Protein AF-A0A7R9SYU0-F1 (afdb_monomer)

pLDDT: mean 76.31, std 19.54, range [30.3, 96.94]

Nearest PDB structures (foldseek):
  5b13-assembly1_F  TM=6.409E-01  e=1.190E-02  Palmaria palmata
  2vjh-assembly1_A  TM=6.539E-01  e=3.032E-02  Gloeobacter violaceus
  7f86-assembly2_O  TM=6.488E-01  e=3.692E-02  Halomicronema sp. R31DM
  7ap5-assembly1_AAA  TM=6.256E-01  e=3.032E-02  Nostoc sp. WR13
  5aqd-assembly1_A  TM=6.188E-01  e=6.998E-02  Phormidium rubidum A09DM

Foldseek 3Di:
DDDDDPPPPDDPPPPDQPQDDPCPPPDDLLVLLVVLLCLCVVQVQLLLLLLLLLVDPPPDDDDDADANSPGPCSVVDDPVLLSVLQSVLLVQLSLVSDDPVPRDPCPPPPDPPVRPLVSNLSSLVSSLVRCDPPRSHHPSSNVSSNVSSVVSNVVSVVD

Mean predicted aligned error: 11.06 Å

Structure (mmCIF, N/CA/C/O backbone):
data_AF-A0A7R9SYU0-F1
#
_entry.id   AF-A0A7R9SYU0-F1
#
loop_
_atom_site.group_PDB
_atom_site.id
_atom_site.type_symbol
_atom_site.label_atom_id
_atom_site.label_alt_id
_atom_site.label_comp_id
_atom_site.label_asym_id
_atom_site.label_entity_id
_atom_site.label_seq_id
_atom_site.pdbx_PDB_ins_code
_atom_site.Cartn_x
_atom_site.Cartn_y
_atom_site.Cartn_z
_atom_site.occupancy
_atom_site.B_iso_or_equiv
_atom_site.auth_seq_id
_atom_site.auth_comp_id
_atom_site.auth_asym_id
_atom_site.auth_atom_id
_atom_site.pdbx_PDB_model_num
ATOM 1 N N . GLY A 1 1 ? 48.001 21.976 11.250 1.00 35.75 1 GLY A N 1
ATOM 2 C CA . GLY A 1 1 ? 47.735 20.844 10.350 1.00 35.75 1 GLY A CA 1
ATOM 3 C C . GLY A 1 1 ? 46.576 21.230 9.473 1.00 35.75 1 GLY A C 1
ATOM 4 O O . GLY A 1 1 ? 45.444 21.154 9.924 1.00 35.75 1 GLY A O 1
ATOM 5 N N . GLU A 1 2 ? 46.894 21.767 8.302 1.00 30.30 2 GLU A N 1
ATOM 6 C CA . GLU A 1 2 ? 45.961 22.204 7.261 1.00 30.30 2 GLU A CA 1
ATOM 7 C C . GLU A 1 2 ? 45.149 21.008 6.748 1.00 30.30 2 GLU A C 1
ATOM 9 O O . GLU A 1 2 ? 45.723 19.987 6.380 1.00 30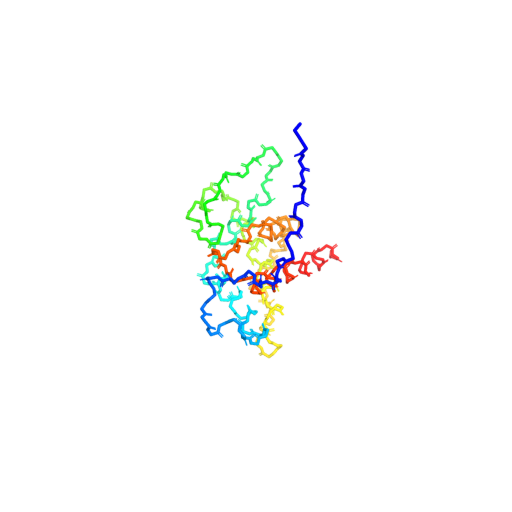.30 2 GLU A O 1
ATOM 14 N N . TRP A 1 3 ? 43.820 21.120 6.753 1.00 33.72 3 TRP A N 1
ATOM 15 C CA . TRP A 1 3 ? 42.926 20.170 6.091 1.00 33.72 3 TRP A CA 1
ATOM 16 C C . TRP A 1 3 ? 42.601 20.719 4.701 1.00 33.72 3 TRP A C 1
ATOM 18 O O . TRP A 1 3 ? 41.676 21.514 4.536 1.00 33.72 3 TRP A O 1
ATOM 28 N N . THR A 1 4 ? 43.374 20.317 3.698 1.00 40.12 4 THR A N 1
ATOM 29 C CA . THR A 1 4 ? 43.041 20.542 2.290 1.00 40.12 4 THR A CA 1
ATOM 30 C C . THR A 1 4 ? 41.892 19.613 1.895 1.00 40.12 4 THR A C 1
ATOM 32 O O . THR A 1 4 ? 42.002 18.391 1.960 1.00 40.12 4 THR A O 1
ATOM 35 N N . ARG A 1 5 ? 40.751 20.197 1.508 1.00 38.53 5 ARG A N 1
ATOM 36 C CA . ARG A 1 5 ? 39.683 19.484 0.799 1.00 38.53 5 ARG A CA 1
ATOM 37 C C . ARG A 1 5 ? 40.091 19.361 -0.663 1.00 38.53 5 ARG A C 1
ATOM 39 O O . ARG A 1 5 ? 39.903 20.305 -1.426 1.00 38.53 5 ARG A O 1
ATOM 46 N N . ASP A 1 6 ? 40.577 18.191 -1.047 1.00 33.19 6 ASP A N 1
ATOM 47 C CA . ASP A 1 6 ? 40.573 17.794 -2.449 1.00 33.19 6 ASP A CA 1
ATOM 48 C C . ASP A 1 6 ? 39.129 17.478 -2.844 1.00 33.19 6 ASP A C 1
ATOM 50 O O . ASP A 1 6 ? 38.565 16.437 -2.503 1.00 33.19 6 ASP A O 1
ATOM 54 N N . VAL A 1 7 ? 38.495 18.424 -3.537 1.00 48.16 7 VAL A N 1
ATOM 55 C CA . VAL A 1 7 ? 37.261 18.169 -4.281 1.00 48.16 7 VAL A CA 1
ATOM 56 C C . VAL A 1 7 ? 37.671 17.381 -5.520 1.00 48.16 7 VAL A C 1
ATOM 58 O O . VAL A 1 7 ? 37.926 17.942 -6.584 1.00 48.16 7 VAL A O 1
ATOM 61 N N . ALA A 1 8 ? 37.800 16.065 -5.359 1.00 38.97 8 ALA A N 1
ATOM 62 C CA . ALA A 1 8 ? 37.941 15.167 -6.488 1.00 38.97 8 ALA A CA 1
ATOM 63 C C . ALA A 1 8 ? 36.652 15.247 -7.313 1.00 38.97 8 ALA A C 1
ATOM 65 O O . ALA A 1 8 ? 35.566 14.911 -6.837 1.00 38.97 8 ALA A O 1
ATOM 66 N N . ALA A 1 9 ? 36.795 15.733 -8.545 1.00 48.53 9 ALA A N 1
ATOM 67 C CA . ALA A 1 9 ? 35.805 15.655 -9.604 1.00 48.53 9 ALA A CA 1
ATOM 68 C C . ALA A 1 9 ? 35.492 14.175 -9.884 1.00 48.53 9 ALA A C 1
ATOM 70 O O . ALA A 1 9 ? 36.112 13.530 -10.725 1.00 48.53 9 ALA A O 1
ATOM 71 N N . GLY A 1 10 ? 34.570 13.620 -9.102 1.00 35.75 10 GLY A N 1
ATOM 72 C CA . GLY A 1 10 ? 34.044 12.278 -9.272 1.00 35.75 10 GLY A CA 1
ATOM 73 C C . GLY A 1 10 ? 32.844 12.332 -10.198 1.00 35.75 10 GLY A C 1
ATOM 74 O O . GLY A 1 10 ? 31.816 12.906 -9.846 1.00 35.75 10 GLY A O 1
ATOM 75 N N . ASN A 1 11 ? 33.020 11.756 -11.383 1.00 37.81 11 ASN A N 1
ATOM 76 C CA . ASN A 1 11 ? 31.982 11.323 -12.310 1.00 37.81 11 ASN A CA 1
ATOM 77 C C . ASN A 1 11 ? 30.677 10.982 -11.570 1.00 37.81 11 ASN A C 1
ATOM 79 O O . ASN A 1 11 ? 30.703 10.213 -10.608 1.00 37.81 11 ASN A O 1
ATOM 83 N N . SER A 1 12 ? 29.541 11.524 -12.015 1.00 45.06 12 SER A N 1
ATOM 84 C CA . SER A 1 12 ? 28.220 11.140 -11.514 1.00 45.06 12 SER A CA 1
ATOM 85 C C . SER A 1 12 ? 27.880 9.729 -12.003 1.00 45.06 12 SER A C 1
ATOM 87 O O . SER A 1 12 ? 27.017 9.547 -12.863 1.00 45.06 12 SER A O 1
ATOM 89 N N . GLU A 1 13 ? 28.601 8.725 -11.509 1.00 37.34 13 GLU A N 1
ATOM 90 C CA . GLU A 1 13 ? 28.210 7.335 -11.654 1.00 37.34 13 GLU A CA 1
ATOM 91 C C . GLU A 1 13 ? 26.877 7.185 -10.937 1.00 37.34 13 GLU A C 1
ATOM 93 O O . GLU A 1 13 ? 26.745 7.356 -9.723 1.00 37.34 13 GLU A O 1
ATOM 98 N N . SER A 1 14 ? 25.856 6.954 -11.751 1.00 42.53 14 SER A N 1
ATOM 99 C CA . SER A 1 14 ? 24.527 6.573 -11.324 1.00 42.53 14 SER A CA 1
ATOM 100 C C . SER A 1 14 ? 24.708 5.412 -10.360 1.00 42.53 14 SER A C 1
ATOM 102 O O . SER A 1 14 ? 25.193 4.361 -10.763 1.00 42.53 14 SER A O 1
ATOM 104 N N . VAL A 1 15 ? 24.386 5.618 -9.082 1.00 42.09 15 VAL A N 1
ATOM 105 C CA . VAL A 1 15 ? 24.435 4.561 -8.072 1.00 42.09 15 VAL A CA 1
ATOM 106 C C . VAL A 1 15 ? 23.571 3.417 -8.590 1.00 42.09 15 VAL A C 1
ATOM 108 O O . VAL A 1 15 ? 22.342 3.506 -8.613 1.00 42.09 15 VAL A O 1
ATOM 111 N N . GLU A 1 16 ? 24.230 2.381 -9.100 1.00 43.25 16 GLU A N 1
ATOM 112 C CA . GLU A 1 16 ? 23.567 1.260 -9.730 1.00 43.25 16 GLU A CA 1
ATOM 113 C C . GLU A 1 16 ? 22.713 0.546 -8.681 1.00 43.25 16 GLU A C 1
ATOM 115 O O . GLU A 1 16 ? 23.210 0.013 -7.689 1.00 43.25 16 GLU A O 1
ATOM 120 N N . TYR A 1 17 ? 21.397 0.534 -8.882 1.00 49.72 17 TYR A N 1
ATOM 121 C CA . TYR A 1 17 ? 20.478 -0.198 -8.019 1.00 49.72 17 TYR A CA 1
ATOM 122 C C . TYR A 1 17 ? 20.609 -1.704 -8.303 1.00 49.72 17 TYR A C 1
ATOM 124 O O . TYR A 1 17 ? 19.941 -2.248 -9.180 1.00 49.72 17 TYR A O 1
ATOM 132 N N . VAL A 1 18 ? 21.470 -2.383 -7.540 1.00 48.28 18 VAL A N 1
ATOM 133 C CA . VAL A 1 18 ? 21.834 -3.815 -7.665 1.00 48.28 18 VAL A CA 1
ATOM 134 C C . VAL A 1 18 ? 20.678 -4.802 -7.374 1.00 48.28 18 VAL A C 1
ATOM 136 O O . VAL A 1 18 ? 20.867 -6.007 -7.435 1.00 48.28 18 VAL A O 1
ATOM 139 N N . ASN A 1 19 ? 19.449 -4.347 -7.110 1.00 52.44 19 ASN A N 1
ATOM 140 C CA . ASN A 1 19 ? 18.334 -5.234 -6.724 1.00 52.44 19 ASN A CA 1
ATOM 141 C C . ASN A 1 19 ? 17.089 -5.170 -7.623 1.00 52.44 19 ASN A C 1
ATOM 143 O O . ASN A 1 19 ? 16.062 -5.757 -7.287 1.00 52.44 19 ASN A O 1
ATOM 147 N N . SER A 1 20 ? 17.156 -4.489 -8.767 1.00 53.09 20 SER A N 1
ATOM 148 C CA . SER A 1 20 ? 16.129 -4.668 -9.800 1.00 53.09 20 SER A CA 1
ATOM 149 C C . SER A 1 20 ? 16.557 -5.820 -10.708 1.00 53.09 20 SER A C 1
ATOM 151 O O . SER A 1 20 ? 17.713 -5.808 -11.143 1.00 53.09 20 SER A O 1
ATOM 153 N N . PRO A 1 21 ? 15.678 -6.789 -11.031 1.00 57.28 21 PRO A N 1
ATOM 154 C CA . PRO A 1 21 ? 15.909 -7.696 -12.151 1.00 57.28 21 PRO A CA 1
ATOM 155 C C . PRO A 1 21 ? 16.425 -6.904 -13.366 1.00 57.28 21 PRO A C 1
ATOM 157 O O . PRO A 1 21 ? 15.896 -5.816 -13.617 1.00 57.28 21 PRO A O 1
ATOM 160 N N . PRO A 1 22 ? 17.440 -7.389 -14.106 1.00 57.84 22 PRO A N 1
ATOM 161 C CA . PRO A 1 22 ? 18.068 -6.636 -15.200 1.00 57.84 22 PRO A CA 1
ATOM 162 C C . PRO A 1 22 ? 17.056 -6.098 -16.220 1.00 57.84 22 PRO A C 1
ATOM 164 O O . PRO A 1 22 ? 17.204 -4.991 -16.730 1.00 57.84 22 PRO A O 1
ATOM 167 N N . GLU A 1 23 ? 15.985 -6.858 -16.433 1.00 59.91 23 GLU A N 1
ATOM 168 C CA . GLU A 1 23 ? 14.869 -6.572 -17.338 1.00 59.91 23 GLU A CA 1
ATOM 169 C C . GLU A 1 23 ? 14.071 -5.318 -16.946 1.00 59.91 23 GLU A C 1
ATOM 171 O O . GLU A 1 23 ? 13.433 -4.695 -17.787 1.00 59.91 23 GLU A O 1
ATOM 176 N N . LEU A 1 24 ? 14.145 -4.905 -15.677 1.00 60.59 24 LEU A N 1
ATOM 177 C CA . LEU A 1 24 ? 13.398 -3.770 -15.142 1.00 60.59 24 LEU A CA 1
ATOM 178 C C . LEU A 1 24 ? 14.217 -2.487 -15.038 1.00 60.59 24 LEU A C 1
ATOM 180 O O . LEU A 1 24 ? 13.652 -1.450 -14.718 1.00 60.59 24 LEU A O 1
ATOM 184 N N . ARG A 1 25 ? 15.528 -2.502 -15.314 1.00 65.81 25 ARG A N 1
ATOM 185 C CA . ARG A 1 25 ? 16.326 -1.259 -15.290 1.00 65.81 25 ARG A CA 1
ATOM 186 C C . ARG A 1 25 ? 15.848 -0.235 -16.326 1.00 65.81 25 ARG A C 1
ATOM 188 O O . ARG A 1 25 ? 15.931 0.957 -16.061 1.00 65.81 25 ARG A O 1
ATOM 195 N N . ASN A 1 26 ? 15.340 -0.713 -17.462 1.00 70.56 26 ASN A N 1
ATOM 196 C CA . ASN A 1 26 ? 14.829 0.101 -18.571 1.00 70.56 26 ASN A CA 1
ATOM 197 C C . ASN A 1 26 ? 13.368 -0.241 -18.897 1.00 70.56 26 ASN A C 1
ATOM 199 O O . ASN A 1 26 ? 12.927 -0.073 -20.034 1.00 70.56 26 ASN A O 1
ATOM 203 N N . ALA A 1 27 ? 12.645 -0.803 -17.928 1.00 79.06 27 ALA A N 1
ATOM 204 C CA . ALA A 1 27 ? 11.254 -1.155 -18.131 1.00 79.06 27 ALA A CA 1
ATOM 205 C C . ALA A 1 27 ? 10.405 0.102 -18.371 1.00 79.06 27 ALA A C 1
ATOM 207 O O . ALA A 1 27 ? 10.700 1.169 -17.822 1.00 79.06 27 ALA A O 1
ATOM 208 N N . PRO A 1 28 ? 9.340 -0.010 -19.179 1.00 84.81 28 PRO A N 1
ATOM 209 C CA . PRO A 1 28 ? 8.408 1.089 -19.351 1.00 84.81 28 PRO A CA 1
ATOM 210 C C . PRO A 1 28 ? 7.699 1.398 -18.014 1.00 84.81 28 PRO A C 1
ATOM 212 O O . PRO A 1 28 ? 7.584 0.511 -17.156 1.00 84.81 28 PRO A O 1
ATOM 215 N N . PRO A 1 29 ? 7.226 2.638 -17.798 1.00 86.31 29 PRO A N 1
ATOM 216 C CA . PRO A 1 29 ? 6.610 3.043 -16.534 1.00 86.31 29 PRO A CA 1
ATOM 217 C C . PRO A 1 29 ? 5.461 2.133 -16.072 1.00 86.31 29 PRO A C 1
ATOM 219 O O . PRO A 1 29 ? 5.343 1.846 -14.879 1.00 86.31 29 PRO A O 1
ATOM 222 N N . GLU A 1 30 ? 4.672 1.610 -17.010 1.00 88.38 30 GLU A N 1
ATOM 223 C CA . GLU A 1 30 ? 3.544 0.709 -16.768 1.00 88.38 30 GLU A CA 1
ATOM 224 C C . GLU A 1 30 ? 3.991 -0.608 -16.119 1.00 88.38 30 GLU A C 1
ATOM 226 O O . GLU A 1 30 ? 3.318 -1.128 -15.232 1.00 88.38 30 GLU A O 1
ATOM 231 N N . ALA A 1 31 ? 5.170 -1.124 -16.478 1.00 89.62 31 ALA A N 1
ATOM 232 C CA . ALA A 1 31 ? 5.709 -2.337 -15.867 1.00 89.62 31 ALA A CA 1
ATOM 233 C C . ALA A 1 31 ? 6.130 -2.104 -14.403 1.00 89.62 31 ALA A C 1
ATOM 235 O O . ALA A 1 31 ? 5.980 -2.991 -13.558 1.00 89.62 31 ALA A O 1
ATOM 236 N N . HIS A 1 32 ? 6.609 -0.902 -14.067 1.00 91.12 32 HIS A N 1
ATOM 237 C CA . HIS A 1 32 ? 6.902 -0.533 -12.680 1.00 91.12 32 HIS A CA 1
ATOM 238 C C . HIS A 1 32 ? 5.630 -0.356 -11.842 1.00 91.12 32 HIS A C 1
ATOM 240 O O . HIS A 1 32 ? 5.605 -0.793 -10.688 1.00 91.12 32 HIS A O 1
ATOM 246 N N . ALA A 1 33 ? 4.579 0.228 -12.421 1.00 92.19 33 ALA A N 1
ATOM 247 C CA . ALA A 1 33 ? 3.262 0.322 -11.796 1.00 92.19 33 ALA A CA 1
ATOM 248 C C . ALA A 1 33 ? 2.652 -1.073 -11.560 1.00 92.19 33 ALA A C 1
ATOM 250 O O . ALA A 1 33 ? 2.284 -1.397 -10.429 1.00 92.19 33 ALA A O 1
ATOM 251 N N . ALA A 1 34 ? 2.657 -1.945 -12.573 1.00 91.25 34 ALA A N 1
ATOM 252 C CA . ALA A 1 34 ? 2.171 -3.320 -12.463 1.00 91.25 34 ALA A CA 1
ATOM 253 C C . ALA A 1 34 ? 2.940 -4.126 -11.402 1.00 91.25 34 ALA A C 1
ATOM 255 O O . ALA A 1 34 ? 2.341 -4.854 -10.611 1.00 91.25 34 ALA A O 1
ATOM 256 N N . MET A 1 35 ? 4.264 -3.954 -11.309 1.00 90.94 35 MET A N 1
ATOM 257 C CA . MET A 1 35 ? 5.062 -4.566 -10.243 1.00 90.94 35 MET A CA 1
ATOM 258 C C . MET A 1 35 ? 4.647 -4.073 -8.854 1.00 90.94 35 MET A C 1
ATOM 260 O O . MET A 1 35 ? 4.535 -4.884 -7.933 1.00 90.94 35 MET A O 1
ATOM 264 N N . ALA A 1 36 ? 4.446 -2.765 -8.682 1.00 93.69 36 ALA A N 1
ATOM 265 C CA . ALA A 1 36 ? 3.997 -2.207 -7.411 1.00 93.69 36 ALA A CA 1
ATOM 266 C C . ALA A 1 36 ? 2.652 -2.814 -6.987 1.00 93.69 36 ALA A C 1
ATOM 268 O O . ALA A 1 36 ? 2.526 -3.278 -5.851 1.00 93.69 36 ALA A O 1
ATOM 269 N N . VAL A 1 37 ? 1.695 -2.888 -7.919 1.00 95.00 37 VAL A N 1
ATOM 270 C CA . VAL A 1 37 ? 0.394 -3.534 -7.701 1.00 95.00 37 VAL A CA 1
ATOM 271 C C . VAL A 1 37 ? 0.575 -4.998 -7.322 1.00 95.00 37 VAL A C 1
ATOM 273 O O . VAL A 1 37 ? 0.112 -5.404 -6.260 1.00 95.00 37 VAL A O 1
ATOM 276 N N . ALA A 1 38 ? 1.310 -5.779 -8.117 1.00 91.94 38 ALA A N 1
ATOM 277 C CA . ALA A 1 38 ? 1.510 -7.204 -7.874 1.00 91.94 38 ALA A CA 1
ATOM 278 C C . ALA A 1 38 ? 2.160 -7.481 -6.508 1.00 91.94 38 ALA A C 1
ATOM 280 O O . ALA A 1 38 ? 1.706 -8.357 -5.773 1.00 91.94 38 ALA A O 1
ATOM 281 N N . ARG A 1 39 ? 3.193 -6.717 -6.122 1.00 90.94 39 ARG A N 1
ATOM 282 C CA . ARG A 1 39 ? 3.892 -6.899 -4.835 1.00 90.94 39 ARG A CA 1
ATOM 283 C C . ARG A 1 39 ? 2.981 -6.642 -3.642 1.00 90.94 39 ARG A C 1
ATOM 285 O O . ARG A 1 39 ? 3.089 -7.355 -2.648 1.00 90.94 39 ARG A O 1
ATOM 292 N N . VAL A 1 40 ? 2.102 -5.647 -3.733 1.00 93.94 40 VAL A N 1
ATOM 293 C CA . VAL A 1 40 ? 1.144 -5.350 -2.663 1.00 93.94 40 VAL A CA 1
ATOM 294 C C . VAL A 1 40 ? -0.012 -6.351 -2.678 1.00 93.94 40 VAL A C 1
ATOM 296 O O . VAL A 1 40 ? -0.331 -6.907 -1.632 1.00 93.94 40 VAL A O 1
ATOM 299 N N . ALA A 1 41 ? -0.595 -6.639 -3.844 1.00 91.38 41 ALA A N 1
ATOM 300 C CA . ALA A 1 41 ? -1.750 -7.524 -3.995 1.00 91.38 41 ALA A CA 1
ATOM 301 C C . ALA A 1 41 ? -1.457 -8.967 -3.554 1.00 91.38 41 ALA A C 1
ATOM 303 O O . ALA A 1 41 ? -2.255 -9.562 -2.830 1.00 91.38 41 ALA A O 1
ATOM 304 N N . LEU A 1 42 ? -0.278 -9.504 -3.896 1.00 89.94 42 LEU A N 1
ATOM 305 C CA . LEU A 1 42 ? 0.150 -10.846 -3.475 1.00 89.94 42 LEU A CA 1
ATOM 306 C C . LEU A 1 42 ? 0.251 -11.002 -1.950 1.00 89.94 42 LEU A C 1
ATOM 308 O O . LEU A 1 42 ? 0.247 -12.128 -1.458 1.00 89.94 42 LEU A O 1
ATOM 312 N N . ASN A 1 43 ? 0.335 -9.897 -1.201 1.00 89.62 43 ASN A N 1
ATOM 313 C CA . ASN A 1 43 ? 0.361 -9.911 0.258 1.00 89.62 43 ASN A CA 1
ATOM 314 C C . ASN A 1 43 ? -0.638 -8.926 0.893 1.00 89.62 43 ASN A C 1
ATOM 316 O O . ASN A 1 43 ? -0.395 -8.402 1.984 1.00 89.62 43 ASN A O 1
ATOM 320 N N . ALA A 1 44 ? -1.771 -8.673 0.223 1.00 90.06 44 ALA A N 1
ATOM 321 C CA . ALA A 1 44 ? -2.706 -7.600 0.577 1.00 90.06 44 ALA A CA 1
ATOM 322 C C . ALA A 1 44 ? -3.126 -7.641 2.053 1.00 90.06 44 ALA A C 1
ATOM 324 O O . ALA A 1 44 ? -3.043 -6.639 2.760 1.00 90.06 44 ALA A O 1
ATOM 325 N N . LYS A 1 45 ? -3.457 -8.833 2.562 1.00 88.69 45 LYS A N 1
ATOM 326 C CA . LYS A 1 45 ? -3.882 -9.044 3.952 1.00 88.69 45 LYS A CA 1
ATOM 327 C C . LYS A 1 45 ? -2.832 -8.609 4.980 1.00 88.69 45 LYS A C 1
ATOM 329 O O . LYS A 1 45 ? -3.168 -7.941 5.958 1.00 88.69 45 LYS A O 1
ATOM 334 N N . ALA A 1 46 ? -1.569 -8.995 4.794 1.00 88.81 46 ALA A N 1
ATOM 335 C CA . ALA A 1 46 ? -0.512 -8.629 5.735 1.00 88.81 46 ALA A CA 1
ATOM 336 C C . ALA A 1 46 ? -0.146 -7.148 5.602 1.00 88.81 46 ALA A C 1
ATOM 338 O O . ALA A 1 46 ? 0.060 -6.478 6.612 1.00 88.81 46 ALA A O 1
ATOM 339 N N . VAL A 1 47 ? -0.136 -6.617 4.374 1.00 91.50 47 VAL A N 1
ATOM 340 C CA . VAL A 1 47 ? 0.117 -5.194 4.122 1.00 91.50 47 VAL A CA 1
ATOM 341 C C . VAL A 1 47 ? -0.969 -4.324 4.748 1.00 91.50 47 VAL A C 1
ATOM 343 O O . VAL A 1 47 ? -0.638 -3.340 5.403 1.00 91.50 47 VAL A O 1
ATOM 346 N N . ALA A 1 48 ? -2.243 -4.696 4.628 1.00 91.62 48 ALA A N 1
ATOM 347 C CA . ALA A 1 48 ? -3.356 -3.978 5.240 1.00 91.62 48 ALA A CA 1
ATOM 348 C C . ALA A 1 48 ? -3.229 -3.924 6.769 1.00 91.62 48 ALA A C 1
ATOM 350 O O . ALA A 1 48 ? -3.365 -2.861 7.375 1.00 91.62 48 ALA A O 1
ATOM 351 N N . ARG A 1 49 ? -2.880 -5.047 7.405 1.00 89.69 49 ARG A N 1
ATOM 352 C CA . ARG A 1 49 ? -2.632 -5.100 8.856 1.00 89.69 49 ARG A CA 1
ATOM 353 C C . ARG A 1 49 ? -1.411 -4.299 9.275 1.00 89.69 49 ARG A C 1
ATOM 355 O O . ARG A 1 49 ? -1.452 -3.580 10.271 1.00 89.69 49 ARG A O 1
ATOM 362 N N . PHE A 1 50 ? -0.332 -4.382 8.504 1.00 89.25 50 PHE A N 1
ATOM 363 C CA . PHE A 1 50 ? 0.858 -3.576 8.728 1.00 89.25 50 PHE A CA 1
ATOM 364 C C . PHE A 1 50 ? 0.546 -2.076 8.614 1.00 89.25 50 PHE A C 1
ATOM 366 O O . PHE A 1 50 ? 0.935 -1.300 9.486 1.00 89.25 50 PHE A O 1
ATOM 373 N N . ALA A 1 51 ? -0.199 -1.672 7.585 1.00 91.75 51 ALA A N 1
ATOM 374 C CA . ALA A 1 51 ? -0.616 -0.295 7.358 1.00 91.75 51 ALA A CA 1
ATOM 375 C C . ALA A 1 51 ? -1.528 0.216 8.481 1.00 91.75 51 ALA A C 1
ATOM 377 O O . ALA A 1 51 ? -1.304 1.317 8.980 1.00 91.75 51 ALA A O 1
ATOM 378 N N . ALA A 1 52 ? -2.469 -0.604 8.963 1.00 90.56 52 ALA A N 1
ATOM 379 C CA . ALA A 1 52 ? -3.386 -0.262 10.056 1.00 90.56 52 ALA A CA 1
ATOM 380 C C . ALA A 1 52 ? -2.682 0.161 11.359 1.00 90.56 52 ALA A C 1
ATOM 382 O O . ALA A 1 52 ? -3.267 0.861 12.186 1.00 90.56 52 ALA A O 1
ATOM 383 N N . ARG A 1 53 ? -1.394 -0.171 11.531 1.00 87.31 53 ARG A N 1
ATOM 384 C CA . ARG A 1 53 ? -0.564 0.311 12.651 1.00 87.31 53 ARG A CA 1
ATOM 385 C C . ARG A 1 53 ? -0.403 1.834 12.660 1.00 87.31 53 ARG A C 1
ATOM 387 O O . ARG A 1 53 ? -0.095 2.399 13.707 1.00 87.31 53 ARG A O 1
ATOM 394 N N . GLY A 1 54 ? -0.616 2.496 11.522 1.00 88.56 54 GLY A N 1
ATOM 395 C CA . GLY A 1 54 ? -0.681 3.953 11.418 1.00 88.56 54 GLY A CA 1
ATOM 396 C C . GLY A 1 54 ? -1.850 4.571 12.182 1.00 88.56 54 GLY A C 1
ATOM 397 O O . GLY A 1 54 ? -1.738 5.699 12.650 1.00 88.56 54 GLY A O 1
ATOM 398 N N . ALA A 1 55 ? -2.935 3.816 12.363 1.00 87.06 55 ALA A N 1
ATOM 399 C CA . ALA A 1 55 ? -4.149 4.244 13.052 1.00 87.06 55 ALA A CA 1
ATOM 400 C C . ALA A 1 55 ? -4.209 3.788 14.524 1.00 87.06 55 ALA A C 1
ATOM 402 O O . ALA A 1 55 ? -5.277 3.774 15.136 1.00 87.06 55 ALA A O 1
ATOM 403 N N . LEU A 1 56 ? -3.072 3.393 15.107 1.00 79.19 56 LEU A N 1
ATOM 404 C CA . LEU A 1 56 ? -3.008 3.010 16.514 1.00 79.19 56 LEU A CA 1
ATOM 405 C C . LEU A 1 56 ? -3.488 4.146 17.441 1.00 79.19 56 LEU A C 1
ATOM 407 O O . LEU A 1 56 ? -3.207 5.319 17.174 1.00 79.19 56 LEU A O 1
ATOM 411 N N . PRO A 1 57 ? -4.147 3.823 18.573 1.00 70.44 57 PRO A N 1
ATOM 412 C CA . PRO A 1 57 ? -4.549 4.826 19.549 1.00 70.44 57 PRO A CA 1
ATOM 413 C C . PRO A 1 57 ? -3.358 5.654 20.035 1.00 70.44 57 PRO A C 1
ATOM 415 O O . PRO A 1 57 ? -2.258 5.131 20.254 1.00 70.44 57 PRO A O 1
ATOM 418 N N . ARG A 1 58 ? -3.595 6.950 20.259 1.00 59.06 58 ARG A N 1
ATOM 419 C CA . ARG A 1 58 ? -2.599 7.883 20.806 1.00 59.06 58 ARG A CA 1
ATOM 420 C C . ARG A 1 58 ? -1.944 7.305 22.068 1.00 59.06 58 ARG A C 1
ATOM 422 O O . ARG A 1 58 ? -2.638 6.858 22.973 1.00 59.06 58 ARG A O 1
ATOM 429 N N . GLY A 1 59 ? -0.611 7.335 22.120 1.00 59.50 59 GLY A N 1
ATOM 430 C CA . GLY A 1 59 ? 0.186 6.745 23.207 1.00 59.50 59 GLY A CA 1
ATOM 431 C C . GLY A 1 59 ? 0.687 5.322 22.931 1.00 59.50 59 GLY A C 1
ATOM 432 O O . GLY A 1 59 ? 1.515 4.821 23.686 1.00 59.50 59 GLY A O 1
ATOM 433 N N . SER A 1 60 ? 0.255 4.695 21.833 1.00 64.06 60 SER A N 1
ATOM 434 C CA . SER A 1 60 ? 0.785 3.407 21.376 1.00 64.06 60 SER A CA 1
ATOM 435 C C . SER A 1 60 ? 1.920 3.618 20.372 1.00 64.06 60 SER A C 1
ATOM 437 O O . SER A 1 60 ? 1.733 4.254 19.336 1.00 64.06 60 SER A O 1
ATOM 439 N N . SER A 1 61 ? 3.096 3.057 20.651 1.00 58.44 61 SER A N 1
ATOM 440 C CA . SER A 1 61 ? 4.222 3.051 19.710 1.00 58.44 61 SER A CA 1
ATOM 441 C C . SER A 1 61 ? 4.186 1.770 18.872 1.00 58.44 61 SER A C 1
ATOM 443 O O . SER A 1 61 ? 4.201 0.680 19.450 1.00 58.44 61 SER A O 1
ATOM 445 N N . PRO A 1 62 ? 4.179 1.843 17.528 1.00 63.62 62 PRO A N 1
ATOM 446 C CA . PRO A 1 62 ? 4.316 0.651 16.701 1.00 63.62 62 PRO A CA 1
ATOM 447 C C . PRO A 1 62 ? 5.634 -0.065 17.032 1.00 63.62 62 PRO A C 1
ATOM 449 O O . PRO A 1 62 ? 6.689 0.571 17.019 1.00 63.62 62 PRO A O 1
ATOM 452 N N . LYS A 1 63 ? 5.596 -1.385 17.280 1.00 67.31 63 LYS A N 1
ATOM 453 C CA . LYS A 1 63 ? 6.816 -2.203 17.442 1.00 67.31 63 LYS A CA 1
ATOM 454 C C . LYS A 1 63 ? 7.762 -2.008 16.233 1.00 67.31 63 LYS A C 1
ATOM 456 O O . LYS A 1 63 ? 7.280 -1.730 15.128 1.00 67.31 63 LYS A O 1
ATOM 461 N N . PRO A 1 64 ? 9.088 -2.142 16.393 1.00 65.06 64 PRO A N 1
ATOM 462 C CA . PRO A 1 64 ? 9.999 -2.164 15.251 1.00 65.06 64 PRO A CA 1
ATOM 463 C C . PRO A 1 64 ? 9.634 -3.312 14.300 1.00 65.06 64 PRO A C 1
ATOM 465 O O . PRO A 1 64 ? 9.211 -4.377 14.742 1.00 65.06 64 PRO A O 1
ATOM 468 N N . VAL A 1 65 ? 9.775 -3.078 12.995 1.00 64.88 65 VAL A N 1
ATOM 469 C CA . VAL A 1 65 ? 9.460 -4.053 11.941 1.00 64.88 65 VAL A CA 1
ATOM 470 C C . VAL A 1 65 ? 10.698 -4.327 11.101 1.00 64.88 65 VAL A C 1
ATOM 472 O O . VAL A 1 65 ? 11.415 -3.395 10.734 1.00 64.88 65 VAL A O 1
ATOM 475 N N . SER A 1 66 ? 10.956 -5.602 10.806 1.00 61.47 66 SER A N 1
ATOM 476 C CA . SER A 1 66 ? 12.127 -6.019 10.019 1.00 61.47 66 SER A CA 1
ATOM 477 C C . SER A 1 66 ? 11.863 -5.936 8.511 1.00 61.47 66 SER A C 1
ATOM 479 O O . SER A 1 66 ? 12.737 -5.519 7.752 1.00 61.47 66 SER A O 1
ATOM 481 N N . ALA A 1 67 ? 10.636 -6.252 8.074 1.00 65.81 67 ALA A N 1
ATOM 482 C CA . ALA A 1 67 ? 10.236 -6.255 6.667 1.00 65.81 67 ALA A CA 1
ATOM 483 C C . ALA A 1 67 ? 8.783 -5.776 6.446 1.00 65.81 67 ALA A C 1
ATOM 485 O O . ALA A 1 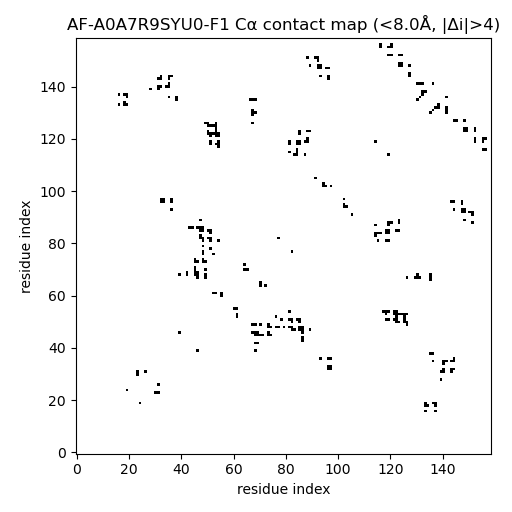67 ? 7.916 -6.616 6.292 1.00 65.81 67 ALA A O 1
ATOM 486 N N . PRO A 1 68 ? 8.493 -4.459 6.414 1.00 65.50 68 PRO A N 1
ATOM 487 C CA . PRO A 1 68 ? 7.186 -3.851 6.148 1.00 65.50 68 PRO A CA 1
ATOM 488 C C . PRO A 1 68 ? 6.201 -4.592 5.232 1.00 65.50 68 PRO A C 1
ATOM 490 O O . PRO A 1 68 ? 5.080 -4.838 5.663 1.00 65.50 68 PRO A O 1
ATOM 493 N N . LEU A 1 69 ? 6.586 -4.967 4.003 1.00 68.06 69 LEU A N 1
ATOM 494 C CA . LEU A 1 69 ? 5.683 -5.690 3.091 1.00 68.06 69 LEU A CA 1
ATOM 495 C C . LEU A 1 69 ? 5.640 -7.205 3.308 1.00 68.06 69 LEU A C 1
ATOM 497 O O . LEU A 1 69 ? 4.822 -7.862 2.682 1.00 68.06 69 LEU A O 1
ATOM 501 N N . SER A 1 70 ? 6.492 -7.766 4.161 1.00 63.91 70 SER A N 1
ATOM 502 C CA . SER A 1 70 ? 6.611 -9.210 4.407 1.00 63.91 70 SER A CA 1
ATOM 503 C C . SER A 1 70 ? 6.589 -9.532 5.901 1.00 63.91 70 SER A C 1
ATOM 505 O O . SER A 1 70 ? 7.166 -10.531 6.315 1.00 63.91 70 SER A O 1
ATOM 507 N N . ASP A 1 71 ? 6.000 -8.662 6.723 1.00 66.44 71 ASP A N 1
ATOM 508 C CA . ASP A 1 71 ? 6.104 -8.745 8.177 1.00 66.44 71 ASP A CA 1
ATOM 509 C C . ASP A 1 71 ? 5.140 -9.812 8.724 1.00 66.44 71 ASP A C 1
ATOM 511 O O . ASP A 1 71 ? 3.930 -9.566 8.755 1.00 66.44 71 ASP A O 1
ATOM 515 N N . PRO A 1 72 ? 5.630 -10.971 9.210 1.00 59.34 72 PRO A N 1
ATOM 516 C CA . PRO A 1 72 ? 4.760 -11.976 9.814 1.00 59.34 72 PRO A CA 1
ATOM 517 C C . PRO A 1 72 ? 4.170 -11.497 11.151 1.00 59.34 72 PRO A C 1
ATOM 519 O O . PRO A 1 72 ? 3.163 -12.029 11.600 1.00 59.34 72 PRO A O 1
ATOM 522 N N . SER A 1 73 ? 4.753 -10.470 11.789 1.00 60.12 73 SER A N 1
ATOM 523 C CA . SER A 1 73 ? 4.264 -9.919 13.061 1.00 60.12 73 SER A CA 1
ATOM 524 C C . SER A 1 73 ? 3.083 -8.953 12.909 1.00 60.12 73 SER A C 1
ATOM 526 O O . SER A 1 73 ? 2.556 -8.458 13.908 1.00 60.12 73 SER A O 1
ATOM 528 N N . ALA A 1 74 ? 2.620 -8.695 11.679 1.00 60.38 74 ALA A N 1
ATOM 529 C CA . ALA A 1 74 ? 1.425 -7.888 11.422 1.00 60.38 74 ALA A CA 1
ATOM 530 C C . ALA A 1 74 ? 0.144 -8.479 12.057 1.00 60.38 74 ALA A C 1
ATOM 532 O O . ALA A 1 74 ? -0.856 -7.778 12.186 1.00 60.38 74 ALA A O 1
ATOM 533 N N . GLU A 1 75 ? 0.170 -9.741 12.489 1.00 57.22 75 GLU A N 1
ATOM 534 C CA . GLU A 1 75 ? -0.954 -10.426 13.137 1.00 57.22 75 GLU A CA 1
ATOM 535 C C . GLU A 1 75 ? -1.186 -10.028 14.609 1.00 57.22 75 GLU A C 1
ATOM 537 O O . GLU A 1 75 ? -2.261 -10.292 15.134 1.00 57.22 75 GLU A O 1
ATOM 542 N N . GLU A 1 76 ? -0.237 -9.361 15.284 1.00 53.78 76 GLU A N 1
ATOM 543 C CA . GLU A 1 76 ? -0.346 -9.053 16.727 1.00 53.78 76 GLU A CA 1
ATOM 544 C C . GLU A 1 76 ? -1.034 -7.718 17.067 1.00 53.78 76 GLU A C 1
ATOM 546 O O . GLU A 1 76 ? -1.249 -7.409 18.239 1.00 53.78 76 GLU A O 1
ATOM 551 N N . ILE A 1 77 ? -1.391 -6.900 16.076 1.00 54.97 77 ILE A N 1
ATOM 552 C CA . ILE A 1 77 ? -2.039 -5.600 16.304 1.00 54.97 77 ILE A CA 1
ATOM 553 C C . ILE A 1 77 ? -3.345 -5.582 15.520 1.00 54.97 77 ILE A C 1
ATOM 555 O O . ILE A 1 77 ? -3.432 -5.017 14.432 1.00 54.97 77 ILE A O 1
ATOM 559 N N . VAL A 1 78 ? -4.366 -6.250 16.050 1.00 57.19 78 VAL A N 1
ATOM 560 C CA . VAL A 1 78 ? -5.632 -6.405 15.331 1.00 57.19 78 VAL A CA 1
ATOM 561 C C . VAL A 1 78 ? -6.699 -5.509 15.936 1.00 57.19 78 VAL A C 1
ATOM 563 O O . VAL A 1 78 ? -7.402 -5.865 16.877 1.00 57.19 78 VAL A O 1
ATOM 566 N N . GLN A 1 79 ? -6.856 -4.341 15.320 1.00 70.88 79 GLN A N 1
ATOM 567 C CA . GLN A 1 79 ? -8.185 -3.785 15.105 1.00 70.88 79 GLN A CA 1
ATOM 568 C C . GLN A 1 79 ? -8.599 -4.224 13.695 1.00 70.88 79 GLN A C 1
ATOM 570 O O . GLN A 1 79 ? -8.265 -3.551 12.726 1.00 70.88 79 GLN A O 1
ATOM 575 N N . GLU A 1 80 ? -9.278 -5.368 13.548 1.00 82.06 80 GLU A N 1
ATOM 576 C CA . GLU A 1 80 ? -9.622 -5.924 12.219 1.00 82.06 80 GLU A CA 1
ATOM 577 C C . GLU A 1 80 ? -10.458 -4.929 11.393 1.00 82.06 80 GLU A C 1
ATOM 579 O O . GLU A 1 80 ? -10.334 -4.855 10.175 1.00 82.06 80 GLU A O 1
ATOM 584 N N . GLN A 1 81 ? -11.231 -4.072 12.067 1.00 81.94 81 GLN A N 1
ATOM 585 C CA . GLN A 1 81 ? -11.943 -2.961 11.437 1.00 81.94 81 GLN A CA 1
ATOM 586 C C . GLN A 1 81 ? -10.992 -1.924 10.812 1.00 81.94 81 GLN A C 1
ATOM 588 O O . GLN A 1 81 ? -11.280 -1.406 9.732 1.00 81.94 81 GLN A O 1
ATOM 593 N N . ALA A 1 82 ? -9.857 -1.636 11.458 1.00 86.12 82 ALA A N 1
ATOM 594 C CA . ALA A 1 82 ? -8.833 -0.750 10.916 1.00 86.12 82 ALA A CA 1
ATOM 595 C C . ALA A 1 82 ? -8.054 -1.415 9.775 1.00 86.12 82 ALA A C 1
ATOM 597 O O . ALA A 1 82 ? -7.763 -0.759 8.781 1.00 86.12 82 ALA A O 1
ATOM 598 N N . ALA A 1 83 ? -7.787 -2.722 9.874 1.00 89.00 83 ALA A N 1
ATOM 599 C CA . ALA A 1 83 ? -7.196 -3.493 8.782 1.00 89.00 83 ALA A CA 1
ATOM 600 C C . ALA A 1 83 ? -8.104 -3.520 7.542 1.00 89.00 83 ALA A C 1
ATOM 602 O O . ALA A 1 83 ? -7.618 -3.303 6.440 1.00 89.00 83 ALA A O 1
ATOM 603 N N . ALA A 1 84 ? -9.417 -3.695 7.708 1.00 89.06 84 ALA A N 1
ATOM 604 C CA . ALA A 1 84 ? -10.371 -3.639 6.600 1.00 89.06 84 ALA A CA 1
ATOM 605 C C . ALA A 1 84 ? -10.457 -2.235 5.970 1.00 89.06 84 ALA A C 1
ATOM 607 O O . ALA A 1 84 ? -10.514 -2.104 4.751 1.00 89.06 84 ALA A O 1
ATOM 608 N N . ALA A 1 85 ? -10.417 -1.176 6.790 1.00 89.44 85 ALA A N 1
ATOM 609 C CA . ALA A 1 85 ? -10.364 0.199 6.292 1.00 89.44 85 ALA A CA 1
ATOM 610 C C . ALA A 1 85 ? -9.065 0.493 5.523 1.00 89.44 85 ALA A C 1
ATOM 612 O O . ALA A 1 85 ? -9.103 1.133 4.472 1.00 89.44 85 ALA A O 1
ATOM 613 N N . ALA A 1 86 ? -7.930 0.000 6.027 1.00 92.38 86 ALA A N 1
ATOM 614 C CA . ALA A 1 86 ? -6.641 0.097 5.357 1.00 92.38 86 ALA A CA 1
ATOM 615 C C . ALA A 1 86 ? -6.636 -0.675 4.031 1.00 92.38 86 ALA A C 1
ATOM 617 O O . ALA A 1 86 ? -6.217 -0.116 3.023 1.00 92.38 86 ALA A O 1
ATOM 618 N N . ASP A 1 87 ? -7.139 -1.914 4.010 1.00 93.25 87 ASP A N 1
ATOM 619 C CA . ASP A 1 87 ? -7.246 -2.731 2.796 1.00 93.25 87 ASP A CA 1
ATOM 620 C C . ASP A 1 87 ? -8.068 -2.022 1.717 1.00 93.25 87 ASP A C 1
ATOM 622 O O . ASP A 1 87 ? -7.581 -1.822 0.608 1.00 93.25 87 ASP A O 1
ATOM 626 N N . ALA A 1 88 ? -9.270 -1.546 2.059 1.00 92.38 88 ALA A N 1
ATOM 627 C CA . ALA A 1 88 ? -10.133 -0.840 1.117 1.00 92.38 88 ALA A CA 1
ATOM 628 C C . ALA A 1 88 ? -9.460 0.418 0.538 1.00 92.38 88 ALA A C 1
ATOM 630 O O . ALA A 1 88 ? -9.533 0.662 -0.664 1.00 92.38 88 ALA A O 1
ATOM 631 N N . ALA A 1 89 ? -8.778 1.210 1.373 1.00 93.25 89 ALA A N 1
ATOM 632 C CA . ALA A 1 89 ? -8.040 2.383 0.906 1.00 93.25 89 ALA A CA 1
ATOM 633 C C . ALA A 1 89 ? -6.854 2.010 0.004 1.00 93.25 89 ALA A C 1
ATOM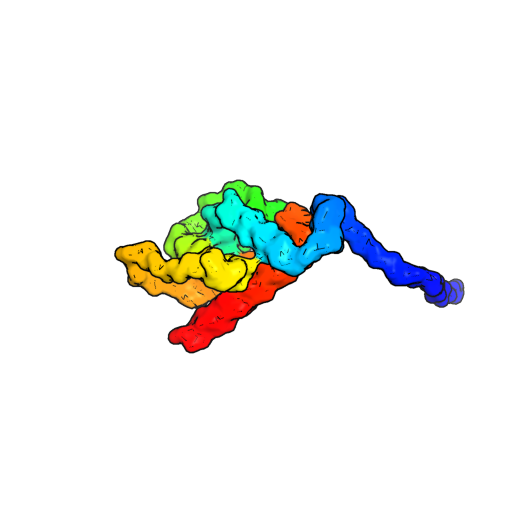 635 O O . ALA A 1 89 ? -6.676 2.597 -1.061 1.00 93.25 89 ALA A O 1
ATOM 636 N N . ILE A 1 90 ? -6.074 0.995 0.384 1.00 95.19 90 ILE A N 1
ATOM 637 C CA . ILE A 1 90 ? -4.937 0.522 -0.410 1.00 95.19 90 ILE A CA 1
ATOM 638 C C . ILE A 1 90 ? -5.417 -0.026 -1.755 1.00 95.19 90 ILE A C 1
ATOM 640 O O . ILE A 1 90 ? -4.836 0.333 -2.773 1.00 95.19 90 ILE A O 1
ATOM 644 N N . ARG A 1 91 ? -6.490 -0.826 -1.802 1.00 94.31 91 ARG A N 1
ATOM 645 C CA . ARG A 1 91 ? -7.053 -1.336 -3.063 1.00 94.31 91 ARG A CA 1
ATOM 646 C C . ARG A 1 91 ? -7.447 -0.201 -4.006 1.00 94.31 91 ARG A C 1
ATOM 648 O O . ARG A 1 91 ? -7.031 -0.223 -5.160 1.00 94.31 91 ARG A O 1
ATOM 655 N N . ARG A 1 92 ? -8.138 0.837 -3.519 1.00 93.44 92 ARG A N 1
ATOM 656 C CA . ARG A 1 92 ? -8.461 2.023 -4.336 1.00 93.44 92 ARG A CA 1
ATOM 657 C C . ARG A 1 92 ? -7.219 2.764 -4.827 1.00 93.44 92 ARG A C 1
ATOM 659 O O . ARG A 1 92 ? -7.195 3.226 -5.967 1.00 93.44 92 ARG A O 1
ATOM 666 N N . ALA A 1 93 ? -6.173 2.867 -4.008 1.00 94.81 93 ALA A N 1
ATOM 667 C CA . ALA A 1 93 ? -4.896 3.418 -4.458 1.00 94.81 93 ALA A CA 1
ATOM 668 C C . ALA A 1 93 ? -4.274 2.558 -5.576 1.00 94.81 93 ALA A C 1
ATOM 670 O O . ALA A 1 93 ? -3.852 3.095 -6.595 1.00 94.81 93 ALA A O 1
ATOM 671 N N . LEU A 1 94 ? -4.269 1.227 -5.435 1.00 94.69 94 LEU A N 1
ATOM 672 C CA . LEU A 1 94 ? -3.725 0.317 -6.449 1.00 94.69 94 LEU A CA 1
ATOM 673 C C . LEU A 1 94 ? -4.507 0.350 -7.767 1.00 9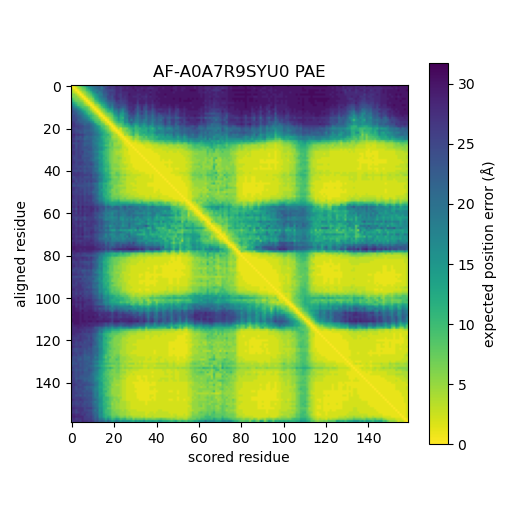4.69 94 LEU A C 1
ATOM 675 O O . LEU A 1 94 ? -3.883 0.300 -8.822 1.00 94.69 94 LEU A O 1
ATOM 679 N N . LEU A 1 95 ? -5.835 0.496 -7.731 1.00 92.62 95 LEU A N 1
ATOM 680 C CA . LEU A 1 95 ? -6.655 0.625 -8.943 1.00 92.62 95 LEU A CA 1
ATOM 681 C C . LEU A 1 95 ? -6.217 1.810 -9.820 1.00 92.62 95 LEU A C 1
ATOM 683 O O . LEU A 1 95 ? -6.260 1.719 -11.042 1.00 92.62 95 LEU A O 1
ATOM 687 N N . ARG A 1 96 ? -5.712 2.904 -9.233 1.00 90.94 96 ARG A N 1
ATOM 688 C CA . ARG A 1 96 ? -5.188 4.048 -10.009 1.00 90.94 96 ARG A CA 1
ATOM 689 C C . ARG A 1 96 ? -3.949 3.700 -10.829 1.00 90.94 96 ARG A C 1
ATOM 691 O O . ARG A 1 96 ? -3.725 4.314 -11.870 1.00 90.94 96 ARG A O 1
ATOM 698 N N . LEU A 1 97 ? -3.163 2.726 -10.373 1.00 92.12 97 LEU A N 1
ATOM 699 C CA . LEU A 1 97 ? -1.961 2.265 -11.066 1.00 92.12 97 LEU A CA 1
ATOM 700 C C . LEU A 1 97 ? -2.270 1.326 -12.234 1.00 92.12 97 LEU A C 1
ATOM 702 O O . LEU A 1 97 ? -1.394 1.115 -13.070 1.00 92.12 97 LEU A O 1
ATOM 706 N N . LEU A 1 98 ? -3.481 0.766 -12.295 1.00 89.44 98 LEU A N 1
ATOM 707 C CA . LEU A 1 98 ? -3.890 -0.096 -13.396 1.00 89.44 98 LEU A CA 1
ATOM 708 C C . LEU A 1 98 ? -4.283 0.729 -14.637 1.00 89.44 98 LEU A C 1
ATOM 710 O O . LEU A 1 98 ? -4.825 1.839 -14.492 1.00 89.44 98 LEU A O 1
ATOM 714 N N . PRO A 1 99 ? -4.036 0.195 -15.851 1.00 86.56 99 PRO A N 1
ATOM 715 C CA . PRO A 1 99 ? -4.606 0.697 -17.099 1.00 86.56 99 PRO A CA 1
ATOM 716 C C . PRO A 1 99 ? -6.119 0.897 -16.988 1.00 86.56 99 PRO A C 1
ATOM 718 O O . PRO A 1 99 ? -6.798 0.170 -16.270 1.00 86.56 99 PRO A O 1
ATOM 721 N N . SER A 1 100 ? -6.667 1.899 -17.679 1.00 81.25 100 SER A N 1
ATOM 722 C CA . SER A 1 100 ? -8.078 2.287 -17.493 1.00 81.25 100 SER A CA 1
ATOM 723 C C . SER A 1 100 ? -9.074 1.193 -17.889 1.00 81.25 100 SER A C 1
ATOM 725 O O . SER A 1 100 ? -10.168 1.153 -17.345 1.00 81.25 100 SER A O 1
ATOM 727 N N . ASP A 1 101 ? -8.689 0.315 -18.808 1.00 80.75 101 ASP A N 1
ATOM 728 C CA . ASP A 1 101 ? -9.429 -0.865 -19.259 1.00 80.75 101 ASP A CA 1
ATOM 729 C C . ASP A 1 101 ? -9.322 -2.070 -18.308 1.00 80.75 101 ASP A C 1
ATOM 731 O O . ASP A 1 101 ? -10.136 -2.984 -18.394 1.00 80.75 101 ASP A O 1
ATOM 735 N N . GLU A 1 102 ? -8.369 -2.054 -17.372 1.00 76.06 102 GLU A N 1
ATOM 736 C CA . GLU A 1 102 ? -8.195 -3.064 -16.315 1.00 76.06 102 GLU A CA 1
ATOM 737 C C . GLU A 1 102 ? -8.732 -2.595 -14.952 1.00 76.06 102 GLU A C 1
ATOM 739 O O . GLU A 1 102 ? -8.704 -3.336 -13.966 1.00 76.06 102 GLU A O 1
ATOM 744 N N . ARG A 1 103 ? -9.212 -1.348 -14.866 1.00 78.25 103 ARG A N 1
ATOM 745 C CA . ARG A 1 103 ? -9.858 -0.817 -13.666 1.00 78.25 103 ARG A CA 1
ATOM 746 C C . ARG A 1 103 ? -11.259 -1.391 -13.567 1.00 78.25 103 ARG A C 1
ATOM 748 O O . ARG A 1 103 ? -12.203 -0.840 -14.124 1.00 78.25 103 ARG A O 1
ATOM 755 N N . GLU A 1 104 ? -11.400 -2.468 -12.811 1.00 69.25 104 GLU A N 1
ATOM 756 C CA . GLU A 1 104 ? -12.702 -2.779 -12.239 1.00 69.25 104 GLU A CA 1
ATOM 757 C C . GLU A 1 104 ? -13.079 -1.622 -11.306 1.00 69.25 104 GLU A C 1
ATOM 759 O O . GLU A 1 104 ? -12.283 -1.206 -10.453 1.00 69.25 104 GLU A O 1
ATOM 764 N N . GLU A 1 105 ? -14.270 -1.050 -11.501 1.00 61.16 105 GLU A N 1
ATOM 765 C CA . GLU A 1 105 ? -14.847 -0.190 -10.476 1.00 61.16 105 GLU A CA 1
ATOM 766 C C . GLU A 1 105 ? -14.875 -1.024 -9.191 1.00 61.16 105 GLU A C 1
ATOM 768 O O . GLU A 1 105 ? -15.321 -2.171 -9.206 1.00 61.16 105 GLU A O 1
ATOM 773 N N . ASP A 1 106 ? -14.342 -0.487 -8.087 1.00 57.84 106 ASP A N 1
ATOM 774 C CA . ASP A 1 106 ? -14.552 -1.075 -6.761 1.00 57.84 106 ASP A CA 1
ATOM 775 C C . ASP A 1 106 ? -16.048 -0.902 -6.463 1.00 57.84 106 ASP A C 1
ATOM 777 O O . ASP A 1 106 ? -16.449 0.018 -5.748 1.00 57.84 106 ASP A O 1
ATOM 781 N N . GLU A 1 107 ? -16.883 -1.747 -7.081 1.00 47.78 107 GLU A N 1
ATOM 782 C CA . GLU A 1 107 ? -18.275 -1.993 -6.739 1.00 47.78 107 GLU A CA 1
ATOM 783 C C . GLU A 1 107 ? -18.232 -2.598 -5.341 1.00 47.78 107 GLU A C 1
ATOM 785 O O . GLU A 1 107 ? -18.252 -3.817 -5.160 1.00 47.78 107 GLU A O 1
ATOM 790 N N . GLY A 1 108 ? -18.010 -1.724 -4.353 1.00 47.09 108 GLY A N 1
ATOM 791 C CA . GLY A 1 108 ? -17.654 -2.086 -2.995 1.00 47.09 108 GLY A CA 1
ATOM 792 C C . GLY A 1 108 ? -18.534 -3.234 -2.545 1.00 47.09 108 GLY A C 1
ATOM 793 O O . GLY A 1 108 ? -19.751 -3.092 -2.503 1.00 47.09 108 GLY A O 1
ATOM 794 N N . THR A 1 109 ? -17.917 -4.386 -2.282 1.00 42.34 109 THR A N 1
ATOM 795 C CA . THR A 1 109 ? -18.596 -5.653 -2.007 1.00 42.34 109 THR A CA 1
ATOM 796 C C . THR A 1 109 ? -19.751 -5.465 -1.017 1.00 42.34 109 THR A C 1
ATOM 798 O O . THR A 1 109 ? -19.515 -5.439 0.188 1.00 42.34 109 THR A O 1
ATOM 801 N N . GLY A 1 110 ? -20.979 -5.300 -1.523 1.00 37.25 110 GLY A N 1
ATOM 802 C CA . GLY A 1 110 ? -22.294 -5.543 -0.911 1.00 37.25 110 GLY A CA 1
ATOM 803 C C . GLY A 1 110 ? -22.582 -5.123 0.539 1.00 37.25 110 GLY A C 1
ATOM 804 O O . GLY A 1 110 ? -23.583 -5.567 1.094 1.00 37.25 110 GLY A O 1
ATOM 805 N N . SER A 1 111 ? -21.750 -4.321 1.195 1.00 39.72 111 SER A N 1
ATOM 806 C CA . SER A 1 111 ? -21.941 -3.897 2.581 1.00 39.72 111 SER A CA 1
ATOM 807 C C . SER A 1 111 ? -21.141 -2.623 2.814 1.00 39.72 111 SER A C 1
ATOM 809 O O . SER A 1 111 ? -19.996 -2.679 3.261 1.00 39.72 111 SER A O 1
ATOM 811 N N . GLU A 1 112 ? -21.755 -1.472 2.540 1.00 42.91 112 GLU A N 1
ATOM 812 C CA . GLU A 1 112 ? -21.252 -0.137 2.872 1.00 42.91 112 GLU A CA 1
ATOM 813 C C . GLU A 1 112 ? -21.058 0.026 4.391 1.00 42.91 112 GLU A C 1
ATOM 815 O O . GLU A 1 112 ? -21.783 0.732 5.089 1.00 42.91 112 GLU A O 1
ATOM 820 N N . LYS A 1 113 ? -20.020 -0.591 4.948 1.00 52.03 113 LYS A N 1
ATOM 821 C CA . LYS A 1 113 ? -19.351 0.021 6.082 1.00 52.03 113 LYS A CA 1
ATOM 822 C C . LYS A 1 113 ? -18.521 1.129 5.469 1.00 52.03 113 LYS A C 1
ATOM 824 O O . LYS A 1 113 ? -17.467 0.859 4.905 1.00 52.03 113 LYS A O 1
ATOM 829 N N . LYS A 1 114 ? -19.016 2.367 5.550 1.00 63.47 114 LYS A N 1
ATOM 830 C CA . LYS A 1 114 ? -18.212 3.561 5.282 1.00 63.47 114 LYS A CA 1
ATO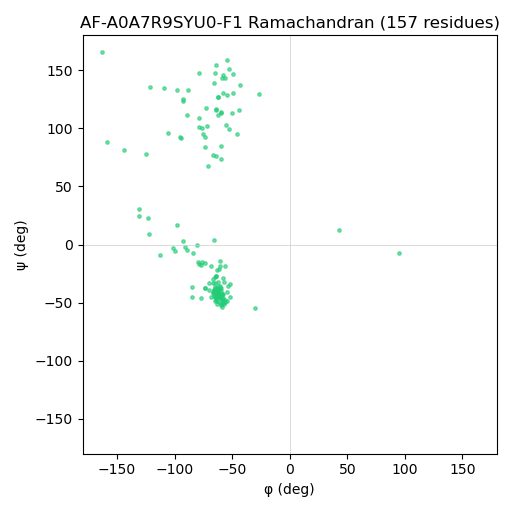M 831 C C . LYS A 1 114 ? -16.963 3.438 6.158 1.00 63.47 114 LYS A C 1
ATOM 833 O O . LYS A 1 114 ? -17.034 3.595 7.376 1.00 63.47 114 LYS A O 1
ATOM 838 N N . HIS A 1 115 ? -15.864 2.988 5.561 1.00 71.38 115 HIS A N 1
ATOM 839 C CA . HIS A 1 115 ? -14.627 2.782 6.291 1.00 71.38 115 HIS A CA 1
ATOM 840 C C . HIS A 1 115 ? -14.138 4.149 6.758 1.00 71.38 115 HIS A C 1
ATOM 842 O O . HIS A 1 115 ? -14.256 5.135 6.031 1.00 71.38 115 HIS A O 1
ATOM 848 N N . ASP A 1 116 ? -13.646 4.212 7.992 1.00 86.38 116 ASP A N 1
ATOM 849 C CA . ASP A 1 116 ? -13.205 5.463 8.594 1.00 86.38 116 ASP A CA 1
ATOM 850 C C . ASP A 1 116 ? -12.076 6.074 7.745 1.00 86.38 116 ASP A C 1
ATOM 852 O O . ASP A 1 116 ? -10.989 5.500 7.617 1.00 86.38 116 ASP A O 1
ATOM 856 N N . ALA A 1 117 ? -12.355 7.231 7.138 1.00 89.19 117 ALA A N 1
ATOM 857 C CA . ALA A 1 117 ? -11.419 7.931 6.268 1.00 89.19 117 ALA A CA 1
ATOM 858 C C . ALA A 1 117 ? -10.140 8.325 7.020 1.00 89.19 117 ALA A C 1
ATOM 860 O O . ALA A 1 117 ? -9.050 8.218 6.460 1.00 89.19 117 ALA A O 1
ATOM 861 N N . ALA A 1 118 ? -10.236 8.687 8.305 1.00 91.00 118 ALA A N 1
ATOM 862 C CA . ALA A 1 118 ? -9.073 9.030 9.117 1.00 91.00 118 ALA A CA 1
ATOM 863 C C . ALA A 1 118 ? -8.167 7.811 9.336 1.00 91.00 118 ALA A C 1
ATOM 865 O O . ALA A 1 118 ? -6.942 7.926 9.261 1.00 91.00 118 ALA A O 1
ATOM 866 N N . VAL A 1 119 ? -8.759 6.629 9.538 1.00 90.19 119 VAL A N 1
ATOM 867 C CA . VAL A 1 119 ? -8.016 5.364 9.624 1.00 90.19 119 VAL A CA 1
ATOM 868 C C . VAL A 1 119 ? -7.348 5.035 8.292 1.00 90.19 119 VAL A C 1
ATOM 870 O O . VAL A 1 119 ? -6.168 4.679 8.281 1.00 90.19 119 VAL A O 1
ATOM 873 N N . GLY A 1 120 ? -8.063 5.187 7.174 1.00 92.38 120 GLY A N 1
ATOM 874 C CA . GLY A 1 120 ? -7.513 4.983 5.832 1.00 92.38 120 GLY A CA 1
ATOM 875 C C . GLY A 1 120 ? -6.307 5.887 5.559 1.00 92.38 120 GLY A C 1
ATOM 876 O O . GLY A 1 120 ? -5.234 5.396 5.207 1.00 92.38 120 GLY A O 1
ATOM 877 N N . ILE A 1 121 ? -6.448 7.191 5.817 1.00 94.50 121 ILE A N 1
ATOM 878 C CA . ILE A 1 121 ? -5.378 8.185 5.657 1.00 94.50 121 ILE A CA 1
ATOM 879 C C . ILE A 1 121 ? -4.179 7.839 6.546 1.00 94.50 121 ILE A C 1
ATOM 881 O O . ILE A 1 121 ? -3.061 7.721 6.046 1.00 94.50 121 ILE A O 1
ATOM 885 N N . ALA A 1 122 ? -4.387 7.619 7.848 1.00 93.25 122 ALA A N 1
ATOM 886 C CA . ALA A 1 122 ? -3.300 7.297 8.774 1.00 93.25 122 ALA A CA 1
ATOM 887 C C . ALA A 1 122 ? -2.555 6.012 8.367 1.00 93.25 122 ALA A C 1
ATOM 889 O O . ALA A 1 122 ? -1.325 5.937 8.462 1.00 93.25 122 ALA A O 1
ATOM 890 N N . SER A 1 123 ? -3.290 5.021 7.861 1.00 93.12 123 SER A N 1
ATOM 891 C CA . SER A 1 123 ? -2.727 3.751 7.401 1.00 93.12 123 SER A CA 1
ATOM 892 C C . SER A 1 123 ? -1.880 3.914 6.139 1.00 93.12 123 SER A C 1
ATOM 894 O O . SER A 1 123 ? -0.757 3.410 6.076 1.00 93.12 123 SER A O 1
ATOM 896 N N . MET A 1 124 ? -2.367 4.668 5.150 1.00 95.25 124 MET A N 1
ATOM 897 C CA . MET A 1 124 ? -1.615 4.948 3.924 1.00 95.25 124 MET A CA 1
ATOM 898 C C . MET A 1 124 ? -0.378 5.806 4.191 1.00 95.25 124 MET A C 1
ATOM 900 O O . MET A 1 124 ? 0.691 5.489 3.671 1.00 95.25 124 MET A O 1
ATOM 904 N N . GLN A 1 125 ? -0.468 6.824 5.056 1.00 95.44 125 GLN A N 1
ATOM 905 C CA . GLN A 1 125 ? 0.698 7.615 5.476 1.00 95.44 125 GLN A CA 1
ATOM 906 C C . GLN A 1 125 ? 1.768 6.728 6.118 1.00 95.44 125 GLN A C 1
ATOM 908 O O . GLN A 1 125 ? 2.965 6.879 5.848 1.00 95.44 125 GLN A O 1
ATOM 913 N N . TYR A 1 126 ? 1.345 5.792 6.971 1.00 93.50 126 TYR A N 1
ATOM 914 C CA . TYR A 1 126 ? 2.250 4.847 7.611 1.00 93.50 126 TYR A CA 1
ATOM 915 C C . TYR A 1 126 ? 2.920 3.931 6.585 1.00 93.50 126 TYR A C 1
ATOM 917 O O . TYR A 1 126 ? 4.146 3.800 6.599 1.00 93.50 126 TYR A O 1
ATOM 925 N N . LEU A 1 127 ? 2.145 3.357 5.661 1.00 94.56 127 LEU A N 1
ATOM 926 C CA . LEU A 1 127 ? 2.665 2.505 4.595 1.00 94.56 127 LEU A CA 1
ATOM 927 C C . LEU A 1 127 ? 3.644 3.265 3.688 1.00 94.56 127 LEU A C 1
ATOM 929 O O . LEU A 1 127 ? 4.770 2.808 3.498 1.00 94.56 127 LEU A O 1
ATOM 933 N N . GLN A 1 128 ? 3.274 4.454 3.201 1.00 94.31 128 GLN A N 1
ATOM 934 C CA . GLN A 1 128 ? 4.072 5.277 2.282 1.00 94.31 128 GLN A CA 1
ATOM 935 C C . GLN A 1 128 ? 5.488 5.555 2.823 1.00 94.31 128 GLN A C 1
ATOM 937 O O . GLN A 1 128 ? 6.474 5.460 2.084 1.00 94.31 128 GLN A O 1
ATOM 942 N N . ARG A 1 129 ? 5.603 5.830 4.132 1.00 91.69 129 ARG A N 1
ATOM 943 C CA . ARG A 1 129 ? 6.881 6.067 4.836 1.00 91.69 129 ARG A CA 1
ATOM 944 C C . ARG A 1 129 ? 7.711 4.803 5.067 1.00 91.69 129 ARG A C 1
ATOM 946 O O . ARG A 1 129 ? 8.882 4.902 5.425 1.00 91.69 129 ARG A O 1
ATOM 953 N N . ARG A 1 130 ? 7.106 3.622 4.936 1.00 91.38 130 ARG A N 1
ATOM 954 C CA . ARG A 1 130 ? 7.696 2.331 5.319 1.00 91.38 130 ARG A CA 1
ATOM 955 C C . ARG A 1 130 ? 7.989 1.410 4.141 1.00 91.38 130 ARG A C 1
ATOM 957 O O . ARG A 1 130 ? 8.689 0.424 4.352 1.00 91.38 130 ARG A O 1
ATOM 964 N N . VAL A 1 131 ? 7.533 1.740 2.931 1.00 91.00 131 VAL A N 1
ATOM 965 C CA . VAL A 1 131 ? 7.989 1.073 1.702 1.00 91.00 131 VAL A CA 1
ATOM 966 C C . VAL A 1 131 ? 9.502 1.262 1.580 1.00 91.00 131 VAL A C 1
ATOM 968 O O . VAL A 1 131 ? 9.983 2.385 1.413 1.00 91.00 131 VAL A O 1
ATOM 971 N N . GLY A 1 132 ? 10.256 0.174 1.699 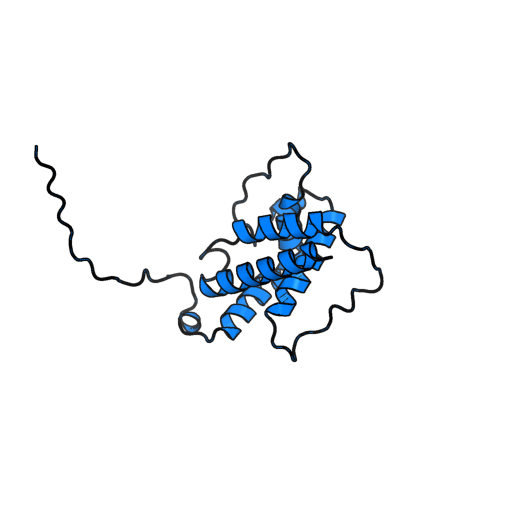1.00 86.50 132 GLY A N 1
ATOM 972 C CA . GLY A 1 132 ? 11.714 0.154 1.684 1.00 86.50 132 GLY A CA 1
ATOM 973 C C . GLY A 1 132 ? 12.281 -0.206 0.314 1.00 86.50 132 GLY A C 1
ATOM 974 O O . GLY A 1 132 ? 11.894 -1.201 -0.292 1.00 86.50 132 GLY A O 1
ATOM 975 N N . VAL A 1 133 ? 13.264 0.564 -0.149 1.00 87.94 133 VAL A N 1
ATOM 976 C CA . VAL A 1 133 ? 13.999 0.298 -1.395 1.00 87.94 133 VAL A CA 1
ATOM 977 C C . VAL A 1 133 ? 15.425 -0.144 -1.039 1.00 87.94 133 VAL A C 1
ATOM 979 O O . VAL A 1 133 ? 16.035 0.487 -0.178 1.00 87.94 133 VAL A O 1
ATOM 982 N N . PRO A 1 134 ? 15.980 -1.201 -1.660 1.00 84.81 134 PRO A N 1
ATOM 983 C CA . PRO A 1 134 ? 15.368 -2.042 -2.693 1.00 84.81 134 PRO A CA 1
ATOM 984 C C . PRO A 1 134 ? 14.658 -3.298 -2.152 1.00 84.81 134 PRO A C 1
ATOM 986 O O . PRO A 1 134 ? 14.189 -4.115 -2.935 1.00 84.81 134 PRO A O 1
ATOM 989 N N . ARG A 1 135 ? 14.610 -3.485 -0.826 1.00 85.38 135 ARG A N 1
ATOM 990 C CA . ARG A 1 135 ? 14.112 -4.716 -0.188 1.00 85.38 135 ARG A CA 1
ATOM 991 C C . ARG A 1 135 ? 12.683 -5.079 -0.613 1.00 85.38 135 ARG A C 1
ATOM 993 O O . ARG A 1 135 ? 12.413 -6.238 -0.915 1.00 85.38 135 ARG A O 1
ATOM 1000 N N . ASP A 1 136 ? 11.769 -4.111 -0.595 1.00 88.31 136 ASP A N 1
ATOM 1001 C CA . ASP A 1 136 ? 10.353 -4.365 -0.869 1.00 88.31 136 ASP A CA 1
ATOM 1002 C C . ASP A 1 136 ? 10.072 -4.353 -2.375 1.00 88.31 136 ASP A C 1
ATOM 1004 O O . ASP A 1 136 ? 9.399 -5.250 -2.891 1.00 88.31 136 ASP A O 1
ATOM 1008 N N . MET A 1 137 ? 10.617 -3.362 -3.084 1.00 89.25 137 MET A N 1
ATOM 1009 C CA . MET A 1 137 ? 10.554 -3.227 -4.542 1.00 89.25 137 MET A CA 1
ATOM 1010 C C . MET A 1 137 ? 11.618 -2.232 -5.060 1.00 89.25 137 MET A C 1
ATOM 1012 O O . MET A 1 137 ? 12.179 -1.469 -4.262 1.00 89.25 137 MET A O 1
ATOM 1016 N N . PRO A 1 138 ? 11.889 -2.206 -6.381 1.00 89.25 138 PRO A N 1
ATOM 1017 C CA . PRO A 1 138 ? 12.723 -1.191 -7.027 1.00 89.25 138 PRO A CA 1
ATOM 1018 C C . PRO A 1 138 ? 12.269 0.250 -6.770 1.00 89.25 138 PRO A C 1
ATOM 1020 O O . PRO A 1 138 ? 11.098 0.500 -6.484 1.00 89.25 138 PRO A O 1
ATOM 1023 N N . LEU A 1 139 ? 13.187 1.212 -6.934 1.00 89.00 139 LEU A N 1
ATOM 1024 C CA . LEU A 1 139 ? 12.915 2.636 -6.701 1.00 89.00 139 LEU A CA 1
ATOM 1025 C C . LEU A 1 139 ? 11.715 3.145 -7.507 1.00 89.00 139 LEU A C 1
ATOM 1027 O O . LEU A 1 139 ? 10.839 3.786 -6.932 1.00 89.00 139 LEU A O 1
ATOM 1031 N N . GLU A 1 140 ? 11.669 2.853 -8.807 1.00 91.75 140 GLU A N 1
ATOM 1032 C CA . GLU A 1 140 ? 10.607 3.357 -9.685 1.00 91.75 140 GLU A CA 1
ATOM 1033 C C . GLU A 1 140 ? 9.240 2.762 -9.326 1.00 91.75 140 GLU A C 1
ATOM 1035 O O . GLU A 1 140 ? 8.267 3.499 -9.193 1.00 91.75 140 GLU A O 1
ATOM 1040 N N . ALA A 1 141 ? 9.168 1.461 -9.024 1.00 91.69 141 ALA A N 1
ATOM 1041 C CA . ALA A 1 141 ? 7.940 0.841 -8.516 1.00 91.69 141 ALA A CA 1
ATOM 1042 C C . ALA A 1 141 ? 7.502 1.465 -7.176 1.00 91.69 141 ALA A C 1
ATOM 1044 O O . ALA A 1 141 ? 6.330 1.788 -6.977 1.00 91.69 141 ALA A O 1
ATOM 1045 N N . ALA A 1 142 ? 8.451 1.722 -6.268 1.00 93.56 142 ALA A N 1
ATOM 1046 C CA . ALA A 1 142 ? 8.157 2.383 -5.001 1.00 93.56 142 ALA A CA 1
ATOM 1047 C C . ALA A 1 142 ? 7.679 3.832 -5.190 1.00 93.56 142 ALA A C 1
ATOM 1049 O O . ALA A 1 142 ? 6.870 4.306 -4.395 1.00 93.56 142 ALA A O 1
ATOM 1050 N N . ARG A 1 143 ? 8.167 4.555 -6.208 1.00 94.69 143 ARG A N 1
ATOM 1051 C CA . ARG A 1 143 ? 7.689 5.906 -6.547 1.00 94.69 143 ARG A CA 1
ATOM 1052 C C . ARG A 1 143 ? 6.234 5.875 -6.998 1.00 94.69 143 ARG A C 1
ATOM 1054 O O . ARG A 1 143 ? 5.440 6.613 -6.423 1.00 94.69 143 ARG A O 1
ATOM 1061 N N . TRP A 1 144 ? 5.887 4.978 -7.921 1.00 95.69 144 TRP A N 1
ATOM 1062 C CA . TRP A 1 144 ? 4.505 4.774 -8.365 1.00 95.69 144 TRP A CA 1
ATOM 1063 C C . TRP A 1 144 ? 3.571 4.445 -7.199 1.00 95.69 144 TRP A C 1
ATOM 1065 O O . TRP A 1 144 ? 2.563 5.123 -7.011 1.00 95.69 144 TRP A O 1
ATOM 1075 N N . LEU A 1 145 ? 3.951 3.487 -6.346 1.00 96.44 145 LEU A N 1
ATOM 1076 C CA . LEU A 1 145 ? 3.157 3.145 -5.164 1.00 96.44 145 LEU A CA 1
ATOM 1077 C C . LEU A 1 145 ? 2.958 4.349 -4.236 1.00 96.44 145 LEU A C 1
ATOM 1079 O O . LEU A 1 145 ? 1.845 4.617 -3.793 1.00 96.44 145 LEU A O 1
ATOM 1083 N N . ARG A 1 146 ? 4.031 5.084 -3.918 1.00 96.88 146 ARG A N 1
ATOM 1084 C CA . ARG A 1 146 ? 3.937 6.235 -3.011 1.00 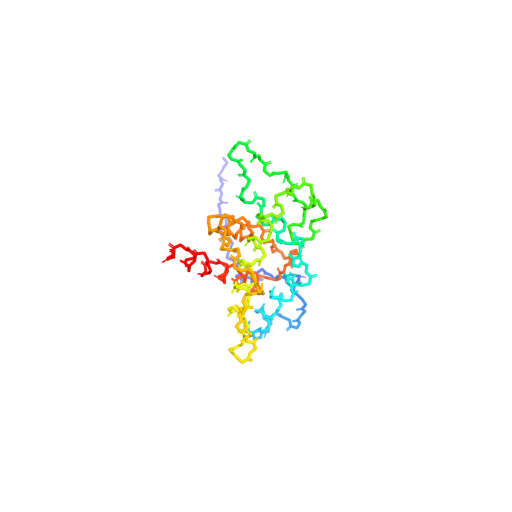96.88 146 ARG A CA 1
ATOM 1085 C C . ARG A 1 146 ? 3.077 7.358 -3.587 1.00 96.88 146 ARG A C 1
ATOM 1087 O O . ARG A 1 146 ? 2.366 7.980 -2.801 1.00 96.88 146 ARG A O 1
ATOM 1094 N N . ALA A 1 147 ? 3.138 7.605 -4.896 1.00 96.94 147 ALA A N 1
ATOM 1095 C CA . ALA A 1 147 ? 2.305 8.599 -5.570 1.00 96.94 147 ALA A CA 1
ATOM 1096 C C . ALA A 1 147 ? 0.818 8.228 -5.481 1.00 96.94 147 ALA A C 1
ATOM 1098 O O . ALA A 1 147 ? 0.036 9.007 -4.945 1.00 96.94 147 ALA A O 1
ATOM 1099 N N . ALA A 1 148 ? 0.455 6.997 -5.855 1.00 96.56 148 ALA A N 1
ATOM 1100 C CA . ALA A 1 148 ? -0.931 6.528 -5.802 1.00 96.56 148 ALA A CA 1
ATOM 1101 C C . ALA A 1 148 ? -1.524 6.538 -4.382 1.00 96.56 148 ALA A C 1
ATOM 1103 O O . ALA A 1 148 ? -2.685 6.899 -4.189 1.00 96.56 148 ALA A O 1
ATOM 1104 N N . LEU A 1 149 ? -0.723 6.189 -3.365 1.00 96.88 149 LEU A N 1
ATOM 1105 C CA . LEU A 1 149 ? -1.128 6.338 -1.962 1.00 96.88 149 LEU A CA 1
ATOM 1106 C C . LEU A 1 149 ? -1.374 7.811 -1.596 1.00 96.88 149 LEU A C 1
ATOM 1108 O O . LEU A 1 149 ? -2.288 8.100 -0.832 1.00 96.88 149 LEU A O 1
ATOM 1112 N N . GLY A 1 150 ? -0.559 8.732 -2.120 1.00 96.69 150 GLY A N 1
ATOM 1113 C CA . GLY A 1 150 ? -0.725 10.178 -1.952 1.00 96.69 150 GLY A CA 1
ATOM 1114 C C . GLY A 1 150 ? -2.058 10.680 -2.498 1.00 96.69 150 GLY A C 1
ATOM 1115 O O . GLY A 1 150 ? -2.822 11.307 -1.772 1.00 96.69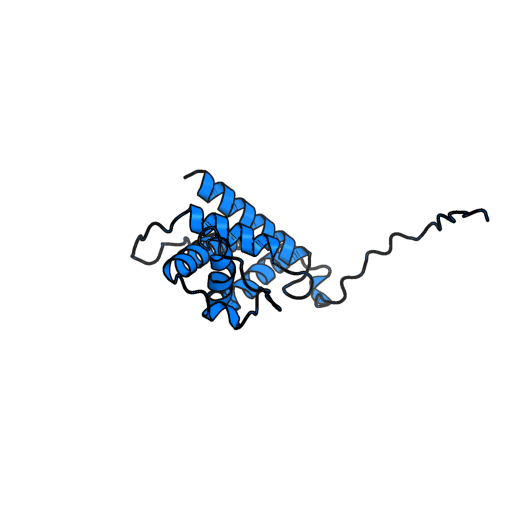 150 GLY A O 1
ATOM 1116 N N . GLU A 1 151 ? -2.360 10.324 -3.741 1.00 96.06 151 GLU A N 1
ATOM 1117 C CA . GLU A 1 151 ? -3.592 10.724 -4.426 1.00 96.06 151 GLU A CA 1
ATOM 1118 C C . GLU A 1 151 ? -4.852 10.191 -3.728 1.00 96.06 151 GLU A C 1
ATOM 1120 O O . GLU A 1 151 ? -5.823 10.922 -3.547 1.00 96.06 151 GLU A O 1
ATOM 1125 N N . GLU A 1 152 ? -4.852 8.933 -3.267 1.00 95.00 152 GLU A N 1
ATOM 1126 C CA . GLU A 1 152 ? -5.986 8.392 -2.499 1.00 95.00 152 GLU A CA 1
ATOM 1127 C C . GLU A 1 152 ? -6.142 9.081 -1.133 1.00 95.00 152 GLU A C 1
ATOM 1129 O O . GLU A 1 152 ? -7.264 9.251 -0.658 1.00 95.00 152 GLU A O 1
ATOM 1134 N N . MET A 1 153 ? -5.049 9.512 -0.493 1.00 95.19 153 MET A N 1
ATOM 1135 C CA . MET A 1 153 ? -5.137 10.304 0.739 1.00 95.19 153 MET A CA 1
ATOM 1136 C C . MET A 1 153 ? -5.780 11.674 0.501 1.00 95.19 153 MET A C 1
ATOM 1138 O O . MET A 1 153 ? -6.576 12.114 1.333 1.00 95.19 153 MET A O 1
ATOM 1142 N N . GLU A 1 154 ? -5.456 12.343 -0.606 1.00 95.38 154 GLU A N 1
ATOM 1143 C CA . GLU A 1 154 ? -6.078 13.616 -0.994 1.00 95.38 154 GLU A CA 1
ATOM 1144 C C . GLU A 1 154 ? -7.572 13.438 -1.305 1.00 95.38 154 GLU A C 1
ATOM 1146 O O . GLU A 1 154 ? -8.405 14.202 -0.811 1.00 95.38 154 GLU A O 1
ATOM 1151 N N . GLU A 1 155 ? -7.928 12.371 -2.023 1.00 92.69 155 GLU A N 1
ATOM 1152 C CA . GLU A 1 155 ? -9.317 12.009 -2.325 1.00 92.69 155 GLU A CA 1
ATOM 1153 C C . GLU A 1 155 ? -10.131 11.726 -1.051 1.00 92.69 155 GLU A C 1
ATOM 1155 O O . GLU A 1 155 ? -11.247 12.222 -0.896 1.00 92.69 155 GLU A O 1
ATOM 1160 N N . LEU A 1 156 ? -9.578 10.960 -0.103 1.00 90.62 156 LEU A N 1
ATOM 1161 C CA . LEU A 1 156 ? -10.229 10.704 1.187 1.00 90.62 156 LEU A CA 1
ATOM 1162 C C . LEU A 1 156 ? -10.348 11.955 2.058 1.00 90.62 156 LEU A C 1
ATOM 1164 O O . LEU A 1 156 ? -11.280 12.040 2.850 1.00 90.62 156 LEU A O 1
ATOM 1168 N N . SER A 1 157 ? -9.420 12.905 1.931 1.00 90.75 157 SER A N 1
ATOM 1169 C CA . SER A 1 1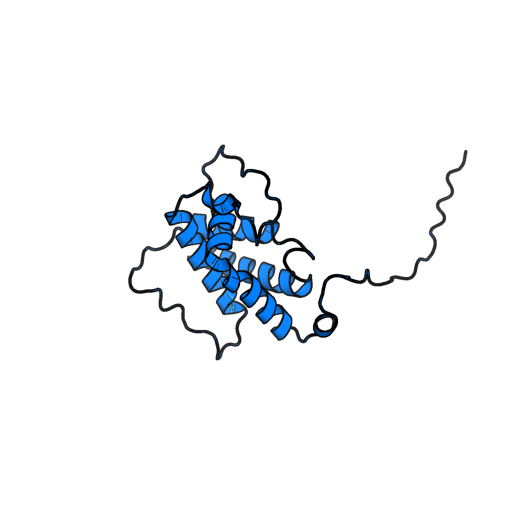57 ? -9.457 14.167 2.683 1.00 90.75 157 SER A CA 1
ATOM 1170 C C . SER A 1 157 ? -10.475 15.162 2.119 1.00 90.75 157 SER A C 1
ATOM 1172 O O . SER A 1 157 ? -10.841 16.113 2.806 1.00 90.75 157 SER A O 1
ATOM 1174 N N . SER A 1 158 ? -10.918 14.956 0.876 1.00 87.62 158 SER A N 1
ATOM 1175 C CA . SER A 1 158 ? -11.859 15.831 0.167 1.00 87.62 158 SER A CA 1
ATOM 1176 C C . SER A 1 158 ? -13.333 15.433 0.351 1.00 87.62 158 SER A C 1
ATOM 1178 O O . SER A 1 158 ? -14.213 16.120 -0.169 1.00 87.62 158 SER A O 1
ATOM 1180 N N . LYS A 1 159 ? -13.607 14.337 1.072 1.00 74.44 159 LYS A N 1
ATOM 1181 C CA . LYS A 1 159 ? -14.944 13.773 1.341 1.00 74.44 159 LYS A CA 1
ATOM 1182 C C . LYS A 1 159 ? -15.396 14.026 2.774 1.00 74.44 159 LYS A C 1
ATOM 1184 O O . LYS A 1 159 ? -16.623 14.188 2.964 1.00 74.44 159 LYS A O 1
#

Solvent-accessible surface area (backbone atoms only — not comparable to full-atom values): 9320 Å² total; per-residue (Å²): 135,86,83,79,80,80,82,72,89,69,76,87,69,72,82,74,70,89,66,48,60,80,79,57,78,79,46,58,72,65,58,31,26,48,49,35,40,49,64,45,60,81,34,39,71,46,34,12,24,43,14,23,54,44,50,53,60,91,92,64,77,75,75,92,75,96,39,60,74,72,39,81,72,29,74,78,61,74,53,64,70,43,20,53,20,15,36,55,45,49,51,58,18,43,45,69,55,42,56,81,92,69,43,73,75,82,72,66,78,92,62,89,69,80,53,54,50,68,40,21,40,32,4,42,57,42,38,56,77,48,69,43,72,53,84,72,38,39,64,66,19,48,48,45,47,40,49,34,41,48,53,44,39,54,55,52,71,74,110

Sequence (159 aa):
GEWTRDVAAGNSESVEYVNSPPELRNAPPEAHAAMAVARVALNAKAVARFAARGALPRGSSPKPVSAPLSDPSAEEIVQEQAAAAADAAIRRALLRLLPSDEREEDEGTGSEKKHDAAVGIASMQYLQRRVGVPRDMPLEAARWLRAALGEEMEELSSK

Secondary structure (DSSP, 8-state):
-----------------TTS-GGGTT--HHHHHHHHHHHHHTTHHHHHHHHHGGGPPTTPPPPP-S-GGG-GGGGGS--HHHHHHHHHHHHHHHHHHS-TTT-------S------HHHHHHHHHHHHHH--TTTTS-HHHHHHHHHHHHHHHHHHHT-

Radius of gyration: 18.79 Å; Cα contacts (8 Å, |Δi|>4): 183; chains: 1; bounding box: 70×34×43 Å

Organism: NCBI:txid41880